Protein AF-A0A919Q9H4-F1 (afdb_monomer_lite)

Structure (mmCIF, N/CA/C/O backbone):
data_AF-A0A919Q9H4-F1
#
_entry.id   AF-A0A919Q9H4-F1
#
loop_
_atom_site.group_PDB
_atom_site.id
_atom_site.type_symbol
_atom_site.label_atom_id
_atom_site.label_alt_id
_atom_site.label_comp_id
_atom_site.label_asym_id
_atom_site.label_entity_id
_atom_site.label_seq_id
_atom_site.pdbx_PDB_ins_code
_atom_site.Cartn_x
_atom_site.Cartn_y
_atom_site.Cartn_z
_atom_site.occupancy
_atom_site.B_iso_or_equiv
_atom_site.auth_seq_id
_atom_site.auth_comp_id
_atom_site.auth_asym_id
_atom_site.auth_atom_id
_atom_site.pdbx_PDB_model_num
ATOM 1 N N . MET A 1 1 ? -2.959 4.832 1.804 1.00 93.56 1 MET A N 1
ATOM 2 C CA . MET A 1 1 ? -2.187 4.067 0.798 1.00 93.56 1 MET A CA 1
ATOM 3 C C . MET A 1 1 ? -0.816 4.704 0.621 1.00 93.56 1 MET A C 1
ATOM 5 O O . MET A 1 1 ? -0.736 5.921 0.730 1.00 93.56 1 MET A O 1
ATOM 9 N N . ALA A 1 2 ? 0.233 3.912 0.394 1.00 96.75 2 ALA A N 1
ATOM 10 C CA . ALA A 1 2 ? 1.580 4.411 0.110 1.00 96.75 2 ALA A CA 1
ATOM 11 C C . ALA A 1 2 ? 2.291 3.531 -0.925 1.00 96.75 2 ALA A C 1
ATOM 13 O O . ALA A 1 2 ? 2.114 2.313 -0.926 1.00 96.75 2 ALA A O 1
ATOM 14 N N . PHE A 1 3 ? 3.119 4.148 -1.767 1.00 96.56 3 PHE A N 1
ATOM 15 C CA . PHE A 1 3 ? 4.056 3.433 -2.627 1.00 96.56 3 PHE A CA 1
ATOM 16 C C . PHE A 1 3 ? 5.290 3.042 -1.817 1.00 96.56 3 PHE A C 1
ATOM 18 O O . PHE A 1 3 ? 5.866 3.874 -1.115 1.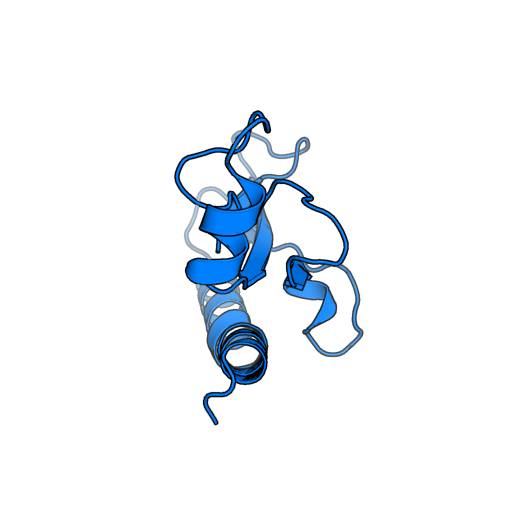00 96.56 3 PHE A O 1
ATOM 25 N N . GLN A 1 4 ? 5.706 1.786 -1.926 1.00 96.69 4 GLN A N 1
ATOM 26 C CA . GLN A 1 4 ? 6.967 1.314 -1.369 1.00 96.69 4 GLN A CA 1
ATOM 27 C C . GLN A 1 4 ? 7.926 1.003 -2.511 1.00 96.69 4 GLN A C 1
ATOM 29 O O . GLN A 1 4 ? 7.671 0.129 -3.336 1.00 96.69 4 GLN A O 1
ATOM 34 N N . LYS A 1 5 ? 9.050 1.719 -2.521 1.00 96.50 5 LYS A N 1
ATOM 35 C CA . LYS A 1 5 ? 10.165 1.472 -3.430 1.00 96.50 5 LYS A CA 1
ATOM 36 C C . LYS A 1 5 ? 10.951 0.237 -2.986 1.00 96.50 5 LYS A C 1
ATOM 38 O O . LYS A 1 5 ? 11.219 0.070 -1.796 1.00 96.50 5 LYS A O 1
ATOM 43 N N . SER A 1 6 ? 11.378 -0.580 -3.942 1.00 96.19 6 SER A N 1
ATOM 44 C CA . SER A 1 6 ? 12.339 -1.658 -3.717 1.00 96.19 6 SER A CA 1
ATOM 45 C C . SER A 1 6 ? 13.719 -1.095 -3.379 1.00 96.19 6 SER A C 1
ATOM 47 O O . SER A 1 6 ? 14.194 -0.158 -4.031 1.00 96.19 6 SER A O 1
ATOM 49 N N . ALA A 1 7 ? 14.408 -1.711 -2.418 1.00 96.50 7 ALA A N 1
ATOM 50 C CA . ALA A 1 7 ? 15.808 -1.402 -2.119 1.00 96.50 7 ALA A CA 1
ATOM 51 C C . ALA A 1 7 ? 16.749 -1.690 -3.307 1.00 96.50 7 ALA A C 1
ATOM 53 O O . ALA A 1 7 ? 17.825 -1.108 -3.379 1.00 96.50 7 ALA A O 1
ATOM 54 N N . TYR A 1 8 ? 16.322 -2.532 -4.254 1.00 95.00 8 TYR A N 1
ATOM 55 C CA . TYR A 1 8 ? 17.083 -2.909 -5.450 1.00 95.00 8 TYR A CA 1
ATOM 56 C C . TYR A 1 8 ? 16.833 -1.995 -6.658 1.00 95.00 8 TYR A C 1
ATOM 58 O O . TYR A 1 8 ? 17.325 -2.264 -7.750 1.00 95.00 8 TYR A O 1
ATOM 66 N N . SER A 1 9 ? 16.064 -0.915 -6.483 1.00 95.56 9 SER A N 1
ATOM 67 C CA . SER A 1 9 ? 15.859 0.067 -7.551 1.00 95.56 9 SER A CA 1
ATOM 68 C C . SER A 1 9 ? 17.169 0.769 -7.908 1.00 95.56 9 SER A C 1
ATOM 70 O O . SER A 1 9 ? 17.964 1.109 -7.030 1.00 95.56 9 SER A O 1
ATOM 72 N N . THR A 1 10 ? 17.358 1.058 -9.190 1.00 95.81 10 THR A N 1
ATOM 73 C CA . THR A 1 10 ? 18.520 1.778 -9.728 1.00 95.81 10 THR A CA 1
ATOM 74 C C . THR A 1 10 ? 18.093 3.112 -10.345 1.00 95.81 10 THR A C 1
ATOM 76 O O . THR A 1 10 ? 16.914 3.458 -10.354 1.00 95.81 10 THR A O 1
ATOM 79 N N . ALA A 1 11 ? 19.049 3.872 -10.889 1.00 93.25 11 ALA A N 1
ATOM 80 C CA . ALA A 1 11 ? 18.746 5.084 -11.654 1.00 93.25 11 ALA A CA 1
ATOM 81 C C . ALA A 1 11 ? 18.000 4.799 -12.974 1.00 93.25 11 ALA A C 1
ATOM 83 O O . ALA A 1 11 ? 17.311 5.679 -13.481 1.00 93.25 11 ALA A O 1
ATOM 84 N N . ALA A 1 12 ? 18.136 3.589 -13.529 1.00 95.38 12 ALA A N 1
ATOM 85 C CA . ALA A 1 12 ? 17.524 3.203 -14.801 1.00 95.38 12 ALA A CA 1
ATOM 86 C C . ALA A 1 12 ? 16.206 2.431 -14.635 1.00 95.38 12 ALA A C 1
ATOM 88 O O . ALA A 1 12 ? 15.434 2.345 -15.587 1.00 95.38 12 ALA A O 1
ATOM 89 N N . LEU A 1 13 ? 15.963 1.862 -13.451 1.00 96.12 13 LEU A N 1
ATOM 90 C CA . LEU A 1 13 ? 14.812 1.009 -13.174 1.00 96.12 13 LEU A CA 1
ATOM 91 C C . LEU A 1 13 ? 14.324 1.210 -11.739 1.00 96.12 13 LEU A C 1
ATOM 93 O O . LEU A 1 13 ? 15.034 0.901 -10.779 1.00 96.12 13 LEU A O 1
ATOM 97 N N . LEU A 1 14 ? 13.095 1.695 -11.599 1.00 96.31 14 LEU A N 1
ATOM 98 C CA . LEU A 1 14 ? 12.387 1.814 -10.335 1.00 96.31 14 LEU A CA 1
ATOM 99 C C . LEU A 1 14 ? 11.429 0.636 -10.183 1.00 96.31 14 LEU A C 1
ATOM 101 O O . LEU A 1 14 ? 10.468 0.546 -10.938 1.00 96.31 14 LEU A O 1
ATOM 105 N N . SER A 1 15 ? 11.643 -0.203 -9.172 1.00 97.50 15 SER A N 1
ATOM 106 C CA . SER A 1 15 ? 10.689 -1.254 -8.814 1.00 97.50 15 SER A CA 1
ATOM 107 C C . SER A 1 15 ? 9.897 -0.835 -7.581 1.00 97.50 15 SER A C 1
ATOM 109 O O . SER A 1 15 ? 10.480 -0.372 -6.590 1.00 97.50 15 SER A O 1
ATOM 111 N N . PHE A 1 16 ? 8.573 -0.958 -7.614 1.00 97.25 16 PHE A N 1
ATOM 112 C CA . PHE A 1 16 ? 7.720 -0.568 -6.495 1.00 97.25 16 PHE A CA 1
ATOM 113 C C . PHE A 1 16 ? 6.477 -1.442 -6.338 1.00 97.25 16 PHE A C 1
ATOM 115 O O . PHE A 1 16 ? 6.037 -2.145 -7.239 1.00 97.25 16 PHE A O 1
ATOM 122 N N . THR A 1 17 ? 5.876 -1.336 -5.161 1.00 97.56 17 THR A N 1
ATOM 123 C CA . THR A 1 17 ? 4.613 -1.973 -4.784 1.00 97.56 17 THR A CA 1
ATOM 124 C C . THR A 1 17 ? 3.728 -0.965 -4.044 1.00 97.56 17 THR A C 1
ATOM 126 O O . THR A 1 17 ? 4.158 0.158 -3.753 1.00 97.56 17 THR A O 1
ATOM 129 N N . ILE A 1 18 ? 2.507 -1.362 -3.684 1.00 97.88 18 ILE A N 1
ATOM 130 C CA . ILE A 1 18 ? 1.581 -0.519 -2.922 1.00 97.88 18 ILE A CA 1
ATOM 131 C C . ILE A 1 18 ? 1.209 -1.183 -1.599 1.00 97.88 18 ILE A C 1
ATOM 133 O O . ILE A 1 18 ? 0.719 -2.313 -1.565 1.00 97.88 18 ILE A O 1
ATOM 137 N N . ASN A 1 19 ? 1.380 -0.423 -0.518 1.00 97.81 19 ASN A N 1
ATOM 138 C CA . ASN A 1 19 ? 0.912 -0.757 0.819 1.00 97.81 19 ASN A CA 1
ATOM 139 C C . ASN A 1 19 ? -0.438 -0.088 1.102 1.00 97.81 19 ASN A C 1
ATOM 141 O O . ASN A 1 19 ? -0.618 1.130 0.943 1.00 97.81 19 ASN A O 1
ATOM 145 N N . LEU A 1 20 ? -1.381 -0.891 1.578 1.00 97.25 20 LEU A N 1
ATOM 146 C CA . LEU A 1 20 ? -2.720 -0.486 1.972 1.00 97.25 20 LEU A CA 1
ATOM 147 C C . LEU A 1 20 ? -2.856 -0.601 3.488 1.00 97.25 20 LEU A C 1
ATOM 149 O O . LEU A 1 20 ? -2.337 -1.527 4.109 1.00 97.25 20 LEU A O 1
ATOM 153 N N . SER A 1 21 ? -3.5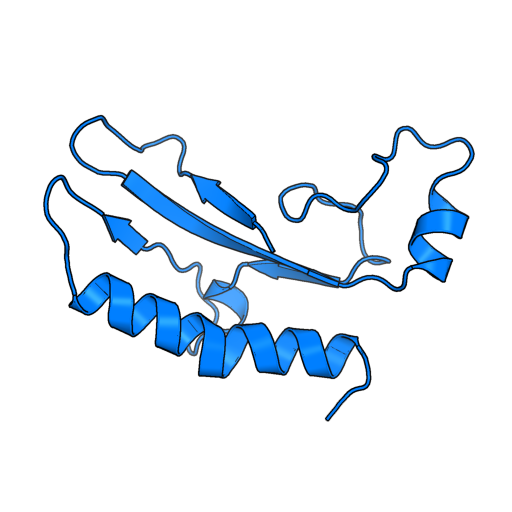57 0.363 4.075 1.00 97.25 21 SER A N 1
ATOM 154 C CA . SER A 1 21 ? -3.851 0.396 5.501 1.00 97.25 21 SER A CA 1
ATOM 155 C C . SER A 1 21 ? -5.219 1.031 5.707 1.00 97.25 21 SER A C 1
ATOM 157 O O . SER A 1 21 ? -5.499 2.079 5.115 1.00 97.25 21 SER A O 1
ATOM 159 N N . VAL A 1 22 ? -6.053 0.377 6.513 1.00 97.06 22 VAL A N 1
ATOM 160 C CA . VAL A 1 22 ? -7.371 0.857 6.928 1.00 97.06 22 VAL A CA 1
ATOM 161 C C . VAL A 1 22 ? -7.495 0.679 8.439 1.00 97.06 22 VAL A C 1
ATOM 163 O O . VAL A 1 22 ? -7.218 -0.386 8.985 1.00 97.06 22 VAL A O 1
ATOM 166 N N . VAL A 1 23 ? -7.886 1.753 9.114 1.00 96.00 23 VAL A N 1
ATOM 167 C CA . VAL A 1 23 ? -8.208 1.792 10.543 1.00 96.00 23 VAL A CA 1
ATOM 168 C C . VAL A 1 23 ? -9.183 2.941 10.768 1.00 96.00 23 VAL A C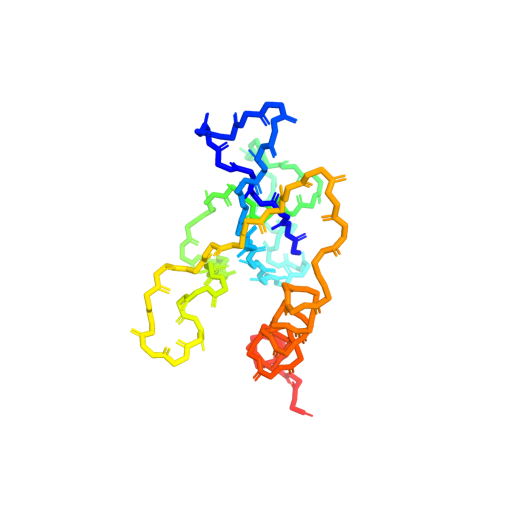 1
ATOM 170 O O . VAL A 1 23 ? -9.103 3.964 10.081 1.00 96.00 23 VAL A O 1
ATOM 173 N N . SER A 1 24 ? -10.127 2.782 11.697 1.00 94.50 24 SER A N 1
ATOM 174 C CA . SER A 1 24 ? -11.040 3.872 12.036 1.00 94.50 24 SER A CA 1
ATOM 175 C C . SER A 1 24 ? -10.281 5.001 12.734 1.00 94.50 24 SER A C 1
ATOM 177 O O . SER A 1 24 ? -9.327 4.776 13.481 1.00 94.50 24 SER A O 1
ATOM 179 N N . LYS A 1 25 ? -10.717 6.243 12.501 1.00 93.50 25 LYS A N 1
ATOM 180 C CA . LYS A 1 25 ? -10.123 7.416 13.156 1.00 93.50 25 LYS A CA 1
ATOM 181 C C . LYS A 1 25 ? -10.191 7.297 14.681 1.00 93.50 25 LYS A C 1
ATOM 183 O O . LYS A 1 25 ? -9.225 7.615 15.359 1.00 93.50 25 LYS A O 1
ATOM 188 N N . GLU A 1 26 ? -11.320 6.822 15.198 1.00 94.25 26 GLU A N 1
ATOM 189 C CA . GLU A 1 26 ? -11.536 6.623 16.630 1.00 94.25 26 GLU A CA 1
ATOM 190 C C . GLU A 1 26 ? -10.541 5.623 17.228 1.00 94.25 26 GLU A C 1
ATOM 192 O O . GLU A 1 26 ? -9.858 5.957 18.193 1.00 94.25 26 GLU A O 1
ATOM 197 N N . LEU A 1 27 ? -10.380 4.444 16.613 1.00 94.44 27 LEU A N 1
ATOM 198 C CA . LEU A 1 27 ? -9.424 3.445 17.091 1.00 94.44 27 LEU A CA 1
ATOM 199 C C . LEU A 1 27 ? -7.984 3.964 17.011 1.00 94.44 27 LEU A C 1
ATOM 201 O O . LEU A 1 27 ? -7.196 3.732 17.924 1.00 94.44 27 LEU A O 1
ATOM 205 N N . TRP A 1 28 ? -7.635 4.695 15.947 1.00 95.44 28 TRP A N 1
ATOM 206 C CA . TRP A 1 28 ? -6.306 5.294 15.817 1.00 95.44 28 TRP A CA 1
ATOM 207 C C . TRP A 1 28 ? -6.001 6.268 16.960 1.00 95.44 28 TRP A C 1
ATOM 209 O O . TRP A 1 28 ? -4.974 6.135 17.626 1.00 95.44 28 TRP A O 1
ATOM 219 N N . GLU A 1 29 ? -6.911 7.205 17.231 1.00 94.94 29 GLU A N 1
ATOM 220 C CA . GLU A 1 29 ? -6.741 8.178 18.314 1.00 94.94 29 GLU A CA 1
ATOM 221 C C . GLU A 1 29 ? -6.826 7.534 19.702 1.00 94.94 29 GLU A C 1
ATOM 223 O O . GLU A 1 29 ? -6.175 8.011 20.622 1.00 94.94 29 GLU A O 1
ATOM 228 N N . GLN A 1 30 ? -7.544 6.421 19.872 1.00 94.50 30 GLN A N 1
ATOM 229 C CA . GLN A 1 30 ? -7.540 5.668 21.129 1.00 94.50 30 GLN A CA 1
ATOM 230 C C . GLN A 1 30 ? -6.176 5.015 21.408 1.00 94.50 30 GLN A C 1
ATOM 232 O O . GLN A 1 30 ? -5.747 4.946 22.558 1.00 94.50 30 GLN A O 1
ATOM 237 N N . GLN A 1 31 ? -5.490 4.522 20.371 1.00 93.50 31 GLN A N 1
ATOM 238 C CA . GLN A 1 31 ? -4.197 3.838 20.513 1.00 93.50 31 GLN A CA 1
ATOM 239 C C . GLN A 1 31 ? -3.002 4.797 20.582 1.00 93.50 31 GLN A C 1
ATOM 241 O O . GLN A 1 31 ? -1.918 4.398 21.008 1.00 93.50 31 GLN A O 1
ATOM 246 N N . ARG A 1 32 ? -3.163 6.043 20.132 1.00 92.38 32 ARG A N 1
ATOM 247 C CA . ARG A 1 32 ? -2.083 7.031 20.019 1.00 92.38 32 ARG A CA 1
ATOM 248 C C . ARG A 1 32 ? -1.532 7.543 21.365 1.00 92.38 32 ARG A C 1
ATOM 250 O O . ARG A 1 32 ? -0.309 7.662 21.459 1.00 92.38 32 ARG A O 1
ATOM 257 N N . PRO A 1 33 ? -2.336 7.823 22.411 1.00 88.88 33 PRO A N 1
ATOM 258 C CA . PRO A 1 33 ? -1.831 8.259 23.709 1.00 88.88 33 PRO A CA 1
ATOM 259 C C . PRO A 1 33 ? -0.822 7.274 24.304 1.00 88.88 33 PRO A C 1
ATOM 261 O O . PRO A 1 33 ? -1.063 6.072 24.368 1.00 88.88 33 PRO A O 1
ATOM 264 N N . GLY A 1 34 ? 0.329 7.785 24.744 1.00 78.62 34 GLY A N 1
ATOM 265 C CA . GLY A 1 34 ? 1.382 6.965 25.354 1.00 78.62 34 GLY A CA 1
ATOM 266 C C . GLY A 1 34 ? 2.148 6.058 24.382 1.00 78.62 34 GLY A C 1
ATOM 267 O O . GLY A 1 34 ? 3.065 5.360 24.813 1.00 78.62 34 GLY A O 1
ATOM 268 N N . ARG A 1 35 ? 1.832 6.079 23.079 1.00 81.38 35 ARG A N 1
ATOM 269 C CA . ARG A 1 35 ? 2.596 5.393 22.030 1.00 81.38 35 ARG A CA 1
ATOM 270 C C . ARG A 1 35 ? 3.286 6.404 21.121 1.00 81.38 35 ARG A C 1
ATOM 272 O O . ARG A 1 35 ? 2.779 7.491 20.867 1.00 81.38 35 ARG A O 1
ATOM 279 N N . TRP A 1 36 ? 4.432 6.018 20.567 1.00 87.75 36 TRP A N 1
ATOM 280 C CA . TRP A 1 36 ? 5.179 6.813 19.586 1.00 87.75 36 TRP A CA 1
ATOM 281 C C . TRP A 1 36 ? 4.556 6.653 18.188 1.00 87.75 36 TRP A C 1
ATOM 283 O O . TRP A 1 36 ? 5.221 6.258 17.233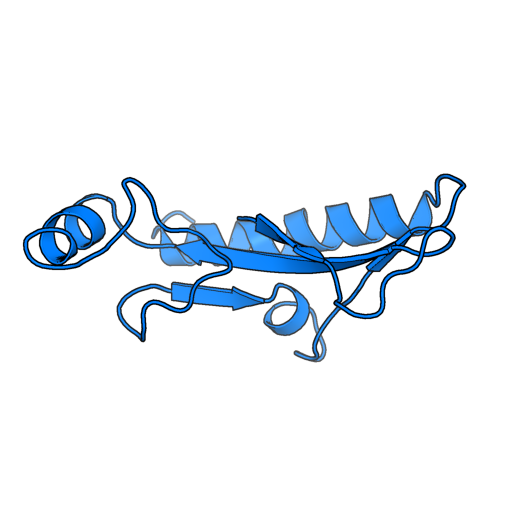 1.00 87.75 36 TRP A O 1
ATOM 293 N N . LEU A 1 37 ? 3.241 6.878 18.086 1.00 93.62 37 LEU A N 1
ATOM 294 C CA . LEU A 1 37 ? 2.495 6.783 16.833 1.00 93.62 37 LEU A CA 1
ATOM 295 C C . LEU A 1 37 ? 2.436 8.148 16.125 1.00 93.62 37 LEU A C 1
ATOM 297 O O . LEU A 1 37 ? 2.290 9.181 16.786 1.00 93.62 37 LEU A O 1
ATOM 301 N N . PRO A 1 38 ? 2.527 8.172 14.782 1.00 94.00 38 PRO A N 1
ATOM 302 C CA . PRO A 1 38 ? 2.388 9.400 14.004 1.00 94.00 38 PRO A CA 1
ATOM 303 C C . PRO A 1 38 ? 0.959 9.961 14.068 1.00 94.00 38 PRO A C 1
ATOM 305 O O . PRO A 1 38 ? 0.016 9.280 14.471 1.00 94.00 38 PRO A O 1
ATOM 308 N N . GLU A 1 39 ? 0.783 11.201 13.604 1.00 93.38 39 GLU A N 1
ATOM 309 C CA . GLU A 1 39 ? -0.535 11.850 13.527 1.00 93.38 39 GLU A CA 1
ATOM 310 C C . GLU A 1 39 ? -1.545 11.034 12.707 1.00 93.38 39 GLU A C 1
ATOM 312 O O . GLU A 1 39 ? -2.722 10.970 13.047 1.00 93.38 39 GLU A O 1
ATOM 317 N N . ARG A 1 40 ? -1.082 10.366 11.646 1.00 92.75 40 ARG A N 1
ATOM 318 C CA . ARG A 1 40 ? -1.890 9.485 10.797 1.00 92.75 40 ARG A CA 1
ATOM 319 C C . ARG A 1 40 ? -1.141 8.182 10.528 1.00 92.75 40 ARG A C 1
ATOM 321 O O . ARG A 1 40 ? 0.087 8.228 10.439 1.00 92.75 40 ARG A O 1
ATOM 328 N N . PRO A 1 41 ? -1.842 7.050 10.332 1.00 93.38 41 PRO A N 1
ATOM 329 C CA . PRO A 1 41 ? -1.194 5.786 10.006 1.00 93.38 41 PRO A CA 1
ATOM 330 C C . PRO A 1 41 ? -0.334 5.911 8.746 1.00 93.38 41 PRO A C 1
ATOM 332 O O . PRO A 1 41 ? -0.801 6.391 7.711 1.00 93.38 41 PRO A O 1
ATOM 335 N N . ALA A 1 42 ? 0.909 5.441 8.818 1.00 95.06 42 ALA A N 1
ATOM 336 C CA . ALA A 1 42 ? 1.789 5.290 7.668 1.00 95.06 42 ALA A CA 1
ATOM 337 C C . ALA A 1 42 ? 1.597 3.879 7.080 1.00 95.06 42 ALA A C 1
ATOM 339 O O . ALA A 1 42 ? 1.960 2.904 7.733 1.00 95.06 42 ALA A O 1
ATOM 340 N N . PRO A 1 43 ? 1.059 3.716 5.856 1.00 95.56 43 PRO A N 1
ATOM 341 C CA . PRO A 1 43 ? 0.720 2.389 5.329 1.00 95.56 43 PRO A CA 1
ATOM 342 C C . PRO A 1 43 ? 1.906 1.426 5.197 1.00 95.56 43 PRO A C 1
ATOM 344 O O . PRO A 1 43 ? 1.702 0.218 5.216 1.00 95.56 43 PRO A O 1
ATOM 347 N N . SER A 1 44 ? 3.129 1.953 5.083 1.00 95.19 44 SER A N 1
ATOM 348 C CA . SER A 1 44 ? 4.367 1.163 5.028 1.00 95.19 44 SER A CA 1
ATOM 349 C C . SER A 1 44 ? 4.909 0.747 6.402 1.00 95.19 44 SER A C 1
ATOM 351 O O . SER A 1 44 ? 5.919 0.054 6.463 1.00 95.19 44 SER A O 1
ATOM 353 N N . THR A 1 45 ? 4.266 1.150 7.499 1.00 94.62 45 THR A N 1
ATOM 354 C CA . THR A 1 45 ? 4.625 0.747 8.864 1.00 94.62 45 THR A CA 1
ATOM 355 C C . THR A 1 45 ? 3.654 -0.316 9.346 1.00 94.62 45 THR A C 1
ATOM 357 O O . THR A 1 45 ? 2.446 -0.109 9.289 1.00 94.62 45 THR A O 1
ATOM 360 N N . PHE A 1 46 ? 4.154 -1.443 9.850 1.00 93.38 46 PHE A N 1
ATOM 361 C CA . PHE A 1 46 ? 3.303 -2.464 10.456 1.00 93.38 46 PHE A CA 1
ATOM 362 C C . PHE A 1 46 ? 2.889 -2.052 11.874 1.00 93.38 46 PHE A C 1
ATOM 364 O O . PHE A 1 46 ? 3.743 -1.821 12.728 1.00 93.38 46 PHE A O 1
ATOM 371 N N . TYR A 1 47 ? 1.583 -1.972 12.123 1.00 93.38 47 TYR A N 1
ATOM 372 C CA . TYR A 1 47 ? 1.015 -1.561 13.410 1.00 93.38 47 TYR A CA 1
ATOM 373 C C . TYR A 1 47 ? 0.458 -2.733 14.227 1.00 93.38 47 TYR A C 1
ATOM 375 O O . TYR A 1 47 ? 0.158 -2.560 15.406 1.00 93.38 47 TYR A O 1
ATOM 383 N N . GLY A 1 48 ? 0.366 -3.932 13.645 1.00 92.38 48 GLY A N 1
ATOM 384 C CA . GLY A 1 48 ? -0.237 -5.108 14.273 1.00 92.38 48 GLY A CA 1
ATOM 385 C C . GLY A 1 48 ? -1.667 -5.365 13.796 1.00 92.38 48 GLY A C 1
ATOM 386 O O . GLY A 1 48 ? -2.181 -4.682 12.917 1.00 92.38 48 GLY A O 1
ATOM 387 N N . GLN A 1 49 ? -2.323 -6.367 14.386 1.00 91.81 49 GLN A N 1
ATOM 388 C CA . GLN A 1 49 ? -3.609 -6.891 13.898 1.00 91.81 49 GLN A CA 1
ATOM 389 C C . GLN A 1 49 ? -4.810 -5.941 14.070 1.00 91.81 49 GLN A C 1
ATOM 391 O O . GLN A 1 49 ? -5.860 -6.186 13.488 1.00 91.81 49 GLN A O 1
ATOM 396 N N . TRP A 1 50 ? -4.673 -4.864 14.848 1.00 93.12 50 TRP A N 1
ATOM 397 C CA . TRP A 1 50 ? -5.732 -3.867 15.068 1.00 93.12 50 TRP A CA 1
ATOM 398 C C . TRP A 1 50 ? -5.828 -2.822 13.941 1.00 93.12 50 TRP A C 1
ATOM 400 O O . TRP A 1 50 ? -6.749 -2.009 13.929 1.00 93.12 50 TRP A O 1
ATOM 410 N N . VAL A 1 51 ? -4.889 -2.848 12.991 1.00 95.94 51 VAL A N 1
ATOM 411 C CA . VAL A 1 51 ? -4.955 -2.106 11.730 1.00 95.94 51 VAL A CA 1
ATOM 412 C C . VAL A 1 51 ? -5.042 -3.131 10.611 1.00 95.94 51 VAL A C 1
ATOM 414 O O . VAL A 1 51 ? -4.196 -4.021 10.510 1.00 95.94 51 VAL A O 1
ATOM 417 N N . TRP A 1 52 ? -6.030 -3.001 9.729 1.00 97.25 52 TRP A N 1
ATOM 418 C CA . TRP A 1 52 ? -6.033 -3.810 8.521 1.00 97.25 52 TRP A CA 1
ATOM 419 C C . TRP A 1 52 ? -4.912 -3.329 7.605 1.00 97.25 52 TRP A C 1
ATOM 421 O O . TRP A 1 52 ? -4.834 -2.143 7.277 1.00 97.25 52 TRP A O 1
ATOM 431 N N . GLN A 1 53 ? -4.024 -4.239 7.204 1.00 96.62 53 GLN A N 1
ATOM 432 C CA . GLN A 1 53 ? -2.885 -3.930 6.344 1.00 96.62 53 GLN A CA 1
ATOM 433 C C . GLN A 1 53 ? -2.667 -5.030 5.320 1.00 96.62 53 GLN A C 1
ATOM 435 O O . GLN A 1 53 ? -2.639 -6.215 5.668 1.00 96.62 53 GLN A O 1
ATOM 440 N N . ARG A 1 54 ? -2.474 -4.639 4.062 1.00 95.88 54 ARG A N 1
ATOM 441 C CA . ARG A 1 54 ? -2.172 -5.554 2.959 1.00 95.88 54 ARG A CA 1
ATOM 442 C C . ARG A 1 54 ? -1.248 -4.892 1.954 1.00 95.88 54 ARG A C 1
ATOM 444 O O . ARG A 1 54 ? -1.361 -3.695 1.691 1.00 95.88 54 ARG A O 1
ATOM 451 N N . ARG A 1 55 ? -0.374 -5.689 1.347 1.00 96.25 55 ARG A N 1
ATOM 452 C CA . ARG A 1 55 ? 0.256 -5.321 0.075 1.00 96.25 55 ARG A CA 1
ATOM 453 C C . ARG A 1 55 ? -0.706 -5.637 -1.050 1.00 96.25 55 ARG A C 1
ATOM 455 O O . ARG A 1 55 ? -1.384 -6.657 -0.993 1.00 96.25 55 ARG A O 1
ATOM 462 N N . ILE A 1 56 ? -0.770 -4.779 -2.063 1.00 96.56 56 ILE A N 1
ATOM 463 C CA . ILE A 1 56 ? -1.754 -4.936 -3.141 1.00 96.56 56 ILE A CA 1
ATOM 464 C C . ILE A 1 56 ? -1.643 -6.288 -3.858 1.00 96.56 56 ILE A C 1
ATOM 466 O O . ILE A 1 56 ? -2.673 -6.862 -4.187 1.00 96.56 56 ILE A O 1
ATOM 470 N N . GLY A 1 57 ? -0.435 -6.847 -4.006 1.00 96.06 57 GLY A N 1
ATOM 471 C CA . GLY A 1 57 ? -0.249 -8.179 -4.596 1.00 96.06 57 GLY A CA 1
ATOM 472 C C . GLY A 1 57 ? -1.026 -9.284 -3.871 1.00 96.06 57 GLY A C 1
ATOM 473 O O . GLY A 1 57 ? -1.602 -10.159 -4.503 1.00 96.06 57 GLY A O 1
ATOM 474 N N . GLN A 1 58 ? -1.191 -9.168 -2.549 1.00 95.69 58 GLN A N 1
ATOM 475 C CA . GLN A 1 58 ? -1.976 -10.118 -1.750 1.00 95.69 58 GLN A CA 1
ATOM 476 C C . GLN A 1 58 ? -3.485 -10.066 -2.051 1.00 95.69 58 GLN A C 1
ATOM 478 O O . GLN A 1 58 ? -4.231 -10.912 -1.564 1.00 95.69 58 GLN A O 1
ATOM 483 N N . LEU A 1 59 ? -3.951 -9.054 -2.789 1.00 95.62 59 LEU A N 1
ATOM 484 C CA . LEU A 1 59 ? -5.350 -8.879 -3.190 1.00 95.62 59 LEU A CA 1
ATOM 485 C C . LEU A 1 59 ? -5.603 -9.248 -4.656 1.00 95.62 59 LEU A C 1
ATOM 487 O O . LEU A 1 59 ? -6.754 -9.455 -5.035 1.00 95.62 59 LEU A O 1
ATOM 491 N N . ILE A 1 60 ? -4.552 -9.283 -5.475 1.00 92.62 60 ILE A N 1
ATOM 492 C CA . ILE A 1 60 ? -4.620 -9.616 -6.901 1.00 92.62 60 ILE A CA 1
ATOM 493 C C . ILE A 1 60 ? -4.700 -11.153 -7.043 1.00 92.62 60 ILE A C 1
ATOM 495 O O . ILE A 1 60 ? -4.151 -11.871 -6.199 1.00 92.62 60 ILE A O 1
ATOM 499 N N . PRO A 1 61 ? -5.388 -11.699 -8.070 1.00 88.31 61 PRO A N 1
ATOM 500 C CA . PRO A 1 61 ? -5.463 -13.137 -8.302 1.00 88.31 61 PRO A CA 1
ATOM 501 C C . PRO A 1 61 ? -4.078 -13.789 -8.321 1.00 88.31 61 PRO A C 1
ATOM 503 O O . PRO A 1 61 ? -3.146 -13.277 -8.930 1.00 88.31 61 PRO A O 1
ATOM 506 N N . GLY A 1 62 ? -3.953 -14.919 -7.626 1.00 83.88 62 GLY A N 1
ATOM 507 C CA . GLY A 1 62 ? -2.670 -15.572 -7.345 1.00 83.88 62 GLY A CA 1
ATOM 508 C C . GLY A 1 62 ? -2.116 -15.249 -5.954 1.00 83.88 62 GLY A C 1
ATOM 509 O O . GLY A 1 62 ? -1.376 -16.060 -5.405 1.00 83.88 62 GLY A O 1
ATOM 510 N N . GLY A 1 63 ? -2.515 -14.124 -5.345 1.00 81.06 63 GLY A N 1
ATOM 511 C CA . GLY A 1 63 ? -2.170 -13.757 -3.963 1.00 81.06 63 GLY A CA 1
ATOM 512 C C . GLY A 1 63 ? -0.672 -13.557 -3.708 1.00 81.06 63 GLY A C 1
ATOM 513 O O . GLY A 1 63 ? -0.244 -13.483 -2.554 1.00 81.06 63 GLY A O 1
ATOM 514 N N . SER A 1 64 ? 0.130 -13.503 -4.770 1.00 83.81 64 SER A N 1
ATOM 515 C CA . SER A 1 64 ? 1.573 -13.326 -4.719 1.00 83.81 64 SER A CA 1
ATOM 516 C C . SER A 1 64 ? 1.942 -11.857 -4.611 1.00 83.81 64 SER A C 1
ATOM 518 O O . SER A 1 64 ? 1.176 -10.958 -4.950 1.00 83.81 64 SER A O 1
ATOM 520 N N . ASP A 1 65 ? 3.157 -11.603 -4.150 1.00 87.38 65 ASP A N 1
ATOM 521 C CA . ASP A 1 65 ? 3.670 -10.250 -4.126 1.00 87.38 65 ASP A CA 1
ATOM 522 C C . ASP A 1 65 ? 3.738 -9.656 -5.544 1.00 87.38 65 ASP A C 1
ATOM 524 O O . ASP A 1 65 ? 4.247 -10.307 -6.454 1.00 87.38 65 ASP A O 1
ATOM 528 N N . HIS A 1 66 ? 3.215 -8.440 -5.730 1.00 94.62 66 HIS A N 1
ATOM 529 C CA . HIS A 1 66 ? 3.162 -7.774 -7.035 1.00 94.62 66 HIS A CA 1
ATOM 530 C C . HIS A 1 66 ? 4.011 -6.511 -7.013 1.00 94.62 66 HIS A C 1
ATOM 532 O O . HIS A 1 66 ? 3.871 -5.657 -6.121 1.00 94.62 66 HIS A O 1
ATOM 538 N N . TRP A 1 67 ? 4.888 -6.422 -8.005 1.00 95.94 67 TRP A N 1
ATOM 539 C CA . TRP A 1 67 ? 5.821 -5.328 -8.207 1.00 95.94 67 TRP A CA 1
ATOM 540 C C . TRP A 1 67 ? 5.678 -4.811 -9.630 1.00 95.94 67 TRP A C 1
ATOM 542 O O . TRP A 1 67 ? 5.612 -5.590 -10.577 1.00 95.94 67 TRP A O 1
ATOM 552 N N . TRP A 1 68 ? 5.649 -3.491 -9.758 1.00 96.44 68 TRP A N 1
ATOM 553 C CA . TRP A 1 68 ? 5.744 -2.814 -11.040 1.00 96.44 68 TRP A CA 1
ATOM 554 C C . TRP A 1 68 ? 7.143 -2.265 -11.213 1.00 96.44 68 TRP A C 1
ATOM 556 O O . TRP A 1 68 ? 7.708 -1.689 -10.280 1.00 96.44 68 TRP A O 1
ATOM 566 N N . ASP A 1 69 ? 7.635 -2.370 -12.437 1.00 96.75 69 ASP A N 1
ATOM 567 C CA . ASP A 1 69 ? 8.911 -1.814 -12.838 1.00 96.75 69 ASP A CA 1
ATOM 568 C C . ASP A 1 69 ? 8.680 -0.647 -13.796 1.00 96.75 69 ASP A C 1
ATOM 570 O O . ASP A 1 69 ? 7.919 -0.742 -14.755 1.00 96.75 69 ASP A O 1
ATOM 574 N N . VAL A 1 70 ? 9.334 0.480 -13.526 1.00 94.88 70 VAL A N 1
ATOM 575 C CA . VAL A 1 70 ? 9.280 1.678 -14.365 1.00 94.88 70 VAL A CA 1
ATOM 576 C C . VAL A 1 70 ? 10.698 2.058 -14.752 1.00 94.88 70 VAL A C 1
ATOM 578 O O . VAL A 1 70 ? 11.543 2.327 -13.896 1.00 94.88 70 VAL A O 1
ATOM 581 N N . GLY A 1 71 ? 10.958 2.052 -16.058 1.00 94.62 71 GLY A N 1
ATOM 582 C CA . GLY A 1 71 ? 12.214 2.517 -16.633 1.00 94.62 71 GLY A CA 1
ATOM 583 C C . GLY A 1 71 ? 12.259 4.038 -16.796 1.00 94.62 71 GLY A C 1
ATOM 584 O O . GLY A 1 71 ? 11.474 4.786 -16.218 1.00 94.62 71 GLY A O 1
ATOM 585 N N . THR A 1 72 ? 13.162 4.518 -17.647 1.00 93.94 72 THR A N 1
ATOM 586 C CA . THR A 1 72 ? 13.308 5.954 -17.956 1.00 93.94 72 THR A CA 1
ATOM 587 C C . THR A 1 72 ? 12.267 6.489 -18.943 1.00 93.94 72 THR A C 1
ATOM 589 O O . THR A 1 72 ? 12.208 7.694 -19.185 1.00 93.94 72 THR A O 1
ATOM 592 N N . THR A 1 73 ? 11.441 5.614 -19.518 1.00 93.31 73 THR A N 1
ATOM 593 C CA . THR A 1 73 ? 10.365 5.972 -20.447 1.00 93.31 73 THR A CA 1
ATOM 594 C C . THR A 1 73 ? 9.023 5.497 -19.906 1.00 93.31 73 THR A C 1
ATOM 596 O O . THR A 1 73 ? 8.949 4.534 -19.143 1.00 93.31 73 THR A O 1
ATOM 599 N N . LEU A 1 74 ? 7.953 6.207 -20.272 1.00 88.38 74 LEU A N 1
ATOM 600 C CA . LEU A 1 74 ? 6.602 5.860 -19.847 1.00 88.38 74 LEU A CA 1
ATOM 601 C C . LEU A 1 74 ? 6.173 4.533 -20.476 1.00 88.38 74 LEU A C 1
ATOM 603 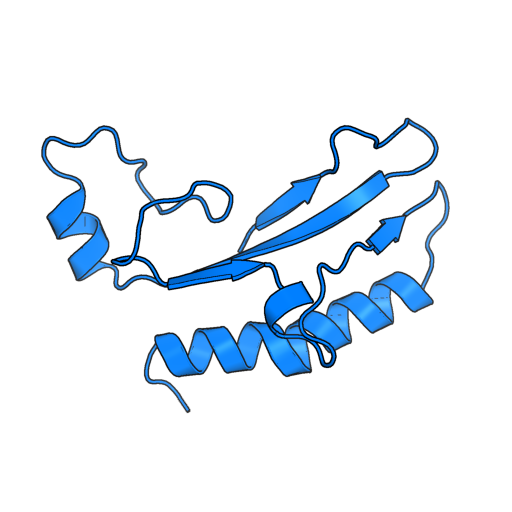O O . LEU A 1 74 ? 5.969 4.463 -21.688 1.00 88.38 74 LEU A O 1
ATOM 607 N N . ASP A 1 75 ? 5.921 3.538 -19.633 1.00 94.69 75 ASP A N 1
ATOM 608 C CA . ASP A 1 75 ? 5.246 2.312 -20.034 1.00 94.69 75 ASP A CA 1
ATOM 609 C C . ASP A 1 75 ? 3.742 2.411 -19.728 1.00 94.69 75 ASP A C 1
ATOM 611 O O . ASP A 1 75 ? 3.302 2.415 -18.575 1.00 94.69 75 ASP A O 1
ATOM 615 N N . ARG A 1 76 ? 2.927 2.511 -20.785 1.00 95.69 76 ARG A N 1
ATOM 616 C CA . ARG A 1 76 ? 1.463 2.588 -20.657 1.00 95.69 76 ARG A CA 1
ATOM 617 C C . ARG A 1 76 ? 0.850 1.284 -20.151 1.00 95.69 76 ARG A C 1
ATOM 619 O O . ARG A 1 76 ? -0.213 1.349 -19.537 1.00 95.69 76 ARG A O 1
ATOM 626 N N . ALA A 1 77 ? 1.491 0.139 -20.385 1.00 95.94 77 ALA A N 1
ATOM 627 C CA . ALA A 1 77 ? 1.011 -1.140 -19.880 1.00 95.94 77 ALA A CA 1
ATOM 628 C C . ALA A 1 77 ? 1.111 -1.177 -18.351 1.00 95.94 77 ALA A C 1
ATOM 630 O O . ALA A 1 77 ? 0.133 -1.511 -17.690 1.00 95.94 77 ALA A O 1
ATOM 631 N N . VAL A 1 78 ? 2.232 -0.705 -17.791 1.00 96.00 78 VAL A N 1
ATOM 632 C CA . VAL A 1 78 ? 2.418 -0.573 -16.335 1.00 96.00 78 VAL A CA 1
ATOM 633 C C . VAL A 1 78 ? 1.379 0.366 -15.723 1.00 96.00 78 VAL A C 1
ATOM 635 O O . VAL A 1 78 ? 0.801 0.053 -14.686 1.00 96.00 78 VAL A O 1
ATOM 638 N N . VAL A 1 79 ? 1.093 1.504 -16.367 1.00 96.00 79 VAL A N 1
ATOM 639 C CA . VAL A 1 79 ? 0.055 2.430 -15.882 1.00 96.00 79 VAL A CA 1
ATOM 640 C C . VAL A 1 79 ? -1.333 1.789 -15.911 1.00 96.00 79 VAL A C 1
ATOM 642 O O . VAL A 1 79 ? -2.084 1.945 -14.949 1.00 96.00 79 VAL A O 1
ATOM 645 N N . SER A 1 80 ? -1.685 1.086 -16.990 1.00 97.44 80 SER A N 1
ATOM 646 C CA . SER A 1 80 ? -2.979 0.402 -17.089 1.00 97.44 80 SER A CA 1
ATOM 647 C C . SER A 1 80 ? -3.114 -0.663 -16.007 1.00 97.44 80 SER A C 1
ATOM 649 O O . SER A 1 80 ? -4.076 -0.628 -15.247 1.00 97.44 80 SER A O 1
ATOM 651 N N . ASP A 1 81 ? -2.112 -1.535 -15.873 1.00 96.38 81 ASP A N 1
ATOM 652 C CA . ASP A 1 81 ? -2.108 -2.621 -14.891 1.00 96.38 81 ASP A CA 1
ATOM 653 C C . ASP A 1 81 ? -2.180 -2.092 -13.451 1.00 96.38 81 ASP A C 1
ATOM 655 O O . ASP A 1 81 ? -2.953 -2.584 -12.632 1.00 96.38 81 ASP A O 1
ATOM 659 N N . LEU A 1 82 ? -1.453 -1.012 -13.148 1.00 96.06 82 LEU A N 1
ATOM 660 C CA . LEU A 1 82 ? -1.551 -0.320 -11.865 1.00 96.06 82 LEU A CA 1
ATOM 661 C C . LEU A 1 82 ? -2.978 0.179 -11.595 1.00 96.06 82 LEU A C 1
ATOM 663 O O . LEU A 1 82 ? -3.516 -0.026 -10.503 1.00 96.06 82 LEU A O 1
ATOM 667 N N . LEU A 1 83 ? -3.588 0.870 -12.562 1.00 97.31 83 LEU A N 1
ATOM 668 C CA . LEU A 1 83 ? -4.934 1.421 -12.408 1.00 97.31 83 LEU A CA 1
ATOM 669 C C . LEU A 1 83 ? -5.985 0.318 -12.269 1.00 97.31 83 LEU A C 1
ATOM 671 O O . LEU A 1 83 ? -6.895 0.467 -11.453 1.00 97.31 83 LEU A O 1
ATOM 675 N N . ASP A 1 84 ? -5.841 -0.782 -13.001 1.00 96.94 84 ASP A N 1
ATOM 676 C CA . ASP A 1 84 ? -6.704 -1.957 -12.885 1.00 96.94 84 ASP A CA 1
ATOM 677 C C . ASP A 1 84 ? -6.522 -2.637 -11.525 1.00 96.94 84 ASP A C 1
ATOM 679 O O . ASP A 1 84 ? -7.506 -2.937 -10.847 1.00 96.94 84 ASP A O 1
ATOM 683 N N . GLY A 1 85 ? -5.277 -2.769 -11.060 1.00 96.31 85 GLY A N 1
ATOM 684 C CA . GLY A 1 85 ? -4.921 -3.215 -9.715 1.00 96.31 85 GLY A CA 1
ATOM 685 C C . GLY A 1 85 ? -5.651 -2.420 -8.627 1.00 96.31 85 GLY A C 1
ATOM 686 O O . GLY A 1 85 ? -6.284 -2.968 -7.717 1.00 96.31 85 GLY A O 1
ATOM 687 N N . LEU A 1 86 ? -5.600 -1.093 -8.744 1.00 97.00 86 LEU A N 1
ATOM 688 C CA . LEU A 1 86 ? -6.238 -0.183 -7.800 1.00 97.00 86 LEU A CA 1
ATOM 689 C C . LEU A 1 86 ? -7.767 -0.259 -7.856 1.00 97.00 86 LEU A C 1
ATOM 691 O O . LEU A 1 86 ? -8.407 -0.397 -6.812 1.00 97.00 86 LEU A O 1
ATOM 695 N N . ARG A 1 87 ? -8.350 -0.169 -9.056 1.00 98.06 87 ARG A N 1
ATOM 696 C CA . ARG A 1 87 ? -9.806 -0.124 -9.270 1.00 98.06 87 ARG A CA 1
ATOM 697 C C . ARG A 1 87 ? -10.492 -1.433 -8.920 1.00 98.06 87 ARG A C 1
ATOM 699 O O . ARG A 1 87 ? -11.532 -1.403 -8.271 1.00 98.06 87 ARG A O 1
ATOM 706 N N . ASN A 1 88 ? -9.907 -2.557 -9.316 1.00 97.56 88 ASN A N 1
ATOM 707 C CA . ASN A 1 88 ? -10.567 -3.854 -9.214 1.00 97.56 88 ASN A CA 1
ATOM 708 C C . ASN A 1 88 ? -10.263 -4.568 -7.891 1.00 97.56 88 ASN A C 1
ATOM 710 O O . ASN A 1 88 ? -11.070 -5.385 -7.451 1.00 97.56 88 ASN A O 1
ATOM 714 N N . TYR A 1 89 ? -9.148 -4.241 -7.221 1.00 96.69 89 TYR A N 1
ATOM 715 C CA . TYR A 1 89 ? -8.724 -4.961 -6.012 1.00 96.69 89 TYR A CA 1
ATOM 716 C C . TYR A 1 89 ? -8.513 -4.055 -4.799 1.00 96.69 89 TYR A C 1
ATOM 718 O O . TYR A 1 89 ? -9.135 -4.287 -3.759 1.00 96.69 89 TYR A O 1
ATOM 726 N N . ALA A 1 90 ? -7.683 -3.009 -4.902 1.00 96.75 90 ALA A N 1
ATOM 727 C CA . ALA A 1 90 ? -7.344 -2.188 -3.735 1.00 96.75 90 ALA A CA 1
ATOM 728 C C . ALA A 1 90 ? -8.546 -1.409 -3.188 1.00 96.75 90 ALA A C 1
ATOM 730 O O . ALA A 1 90 ? -8.849 -1.513 -1.998 1.00 96.75 90 ALA A O 1
ATOM 731 N N . PHE A 1 91 ? -9.241 -0.646 -4.039 1.00 96.88 91 PHE A N 1
ATOM 732 C CA . PHE A 1 91 ? -10.381 0.160 -3.602 1.00 96.88 91 PHE A CA 1
ATOM 733 C C . PHE A 1 91 ? -11.518 -0.704 -3.045 1.00 96.88 91 PHE A C 1
ATOM 735 O O . PHE A 1 91 ? -11.924 -0.440 -1.912 1.00 96.88 91 PHE A O 1
ATOM 742 N N . PRO A 1 92 ? -11.985 -1.771 -3.727 1.00 97.25 92 PRO A N 1
ATOM 743 C CA . PRO A 1 92 ? -13.021 -2.636 -3.170 1.00 97.25 92 PRO A CA 1
ATOM 744 C C . PRO A 1 92 ? -12.619 -3.265 -1.833 1.00 97.25 92 PRO A C 1
ATOM 746 O O . PRO A 1 92 ? -13.444 -3.347 -0.927 1.00 97.25 92 PRO A O 1
ATOM 749 N N . ALA A 1 93 ? -11.357 -3.678 -1.671 1.00 96.44 93 ALA A N 1
ATOM 750 C CA . ALA A 1 93 ? -10.879 -4.213 -0.398 1.00 96.44 93 ALA A CA 1
ATOM 751 C C . ALA A 1 93 ? -10.924 -3.164 0.716 1.00 96.44 93 ALA A C 1
ATOM 753 O O . ALA A 1 93 ? -11.483 -3.432 1.772 1.00 96.44 93 ALA A O 1
ATOM 754 N N . MET A 1 94 ? -10.410 -1.958 0.469 1.00 96.31 94 MET A N 1
ATOM 755 C CA . MET A 1 94 ? -10.446 -0.885 1.464 1.00 96.31 94 MET A CA 1
ATOM 756 C C . MET A 1 94 ? -11.876 -0.478 1.839 1.00 96.31 94 MET A C 1
ATOM 758 O O . MET A 1 94 ? -12.143 -0.177 2.998 1.00 96.31 94 MET A O 1
ATOM 762 N N . MET A 1 95 ? -12.793 -0.473 0.871 1.00 96.19 95 MET A N 1
ATOM 763 C CA . MET A 1 95 ? -14.197 -0.122 1.088 1.00 96.19 95 MET A CA 1
ATOM 764 C C . MET A 1 95 ? -14.919 -1.148 1.970 1.00 96.19 95 MET A C 1
ATOM 766 O O . MET A 1 95 ? -15.607 -0.750 2.914 1.00 96.19 95 MET A O 1
ATOM 770 N N . ARG A 1 96 ? -14.658 -2.448 1.767 1.00 95.62 96 ARG A N 1
ATOM 771 C CA . ARG A 1 96 ? -15.150 -3.513 2.659 1.00 95.62 96 ARG A CA 1
ATOM 772 C C . ARG A 1 96 ? -14.691 -3.317 4.102 1.00 95.62 96 ARG A C 1
ATOM 774 O O . ARG A 1 96 ? -15.506 -3.412 5.012 1.00 95.62 96 ARG A O 1
ATOM 781 N N . GLU A 1 97 ? -13.421 -2.976 4.312 1.00 94.44 97 GLU A N 1
ATOM 782 C CA . GLU A 1 97 ? -12.877 -2.720 5.657 1.00 94.44 97 GLU A CA 1
ATOM 783 C C . GLU A 1 97 ? -13.449 -1.448 6.304 1.00 94.44 97 GLU A C 1
ATOM 785 O O . GLU A 1 97 ? -13.522 -1.340 7.525 1.00 94.44 97 GLU A O 1
ATOM 790 N N . LEU A 1 98 ? -13.895 -0.479 5.498 1.00 90.62 98 LEU A N 1
ATOM 791 C CA . LEU A 1 98 ? -14.616 0.705 5.975 1.00 90.62 98 LEU A CA 1
ATOM 792 C C . LEU A 1 98 ? -16.111 0.444 6.232 1.00 90.62 98 LEU A C 1
ATOM 794 O O . LEU A 1 98 ? -16.811 1.366 6.656 1.00 90.62 98 LEU A O 1
ATOM 798 N N . GLY A 1 99 ? -16.616 -0.763 5.955 1.00 86.94 99 GLY A N 1
ATOM 799 C CA . GLY A 1 99 ? -18.040 -1.095 6.050 1.00 86.94 99 GLY A CA 1
ATOM 800 C C . GLY A 1 99 ? -18.906 -0.383 5.005 1.00 86.94 99 GLY A C 1
ATOM 801 O O . GLY A 1 99 ? -20.094 -0.168 5.235 1.00 86.94 99 GLY A O 1
ATOM 802 N N . ARG A 1 100 ? -18.318 0.032 3.877 1.00 70.44 100 ARG A N 1
ATOM 803 C CA . ARG A 1 100 ? -19.008 0.722 2.782 1.00 70.44 100 ARG A CA 1
ATOM 804 C C . ARG A 1 100 ? -19.019 -0.204 1.566 1.00 70.44 100 ARG A C 1
ATOM 806 O O . ARG A 1 100 ? -17.961 -0.435 0.990 1.00 70.44 100 ARG A O 1
ATOM 813 N N . ASN A 1 101 ? -20.185 -0.740 1.209 1.00 50.25 101 ASN A N 1
ATOM 814 C CA . ASN A 1 101 ? -20.386 -1.478 -0.045 1.00 50.25 101 ASN A CA 1
ATOM 815 C C . ASN A 1 101 ? -20.853 -0.531 -1.146 1.00 50.25 101 ASN A C 1
ATOM 817 O O . ASN A 1 101 ? -21.760 0.281 -0.854 1.00 50.25 101 ASN A O 1
#

Secondary structure (DSSP, 8-state):
-EEEE-TT--SS-EEEEEEEEE--HHHHHHH-TTS---SS--TTS---TTSEEEEGGGGSTT-----EEE-SS--HHHHHHHHHHIIIIIHHHHHHHTT--

Organism: NCBI:txid1070424

Sequence (101 aa):
MAFQKSAYSTAALLSFTINLSVVSKELWEQQRPGRWLPERPAPSTFYGQWVWQRRIGQLIPGGSDHWWDVGTTLDRAVVSDLLDGLRNYAFPAMMRELGRN

Radius of gyration: 15.43 Å; 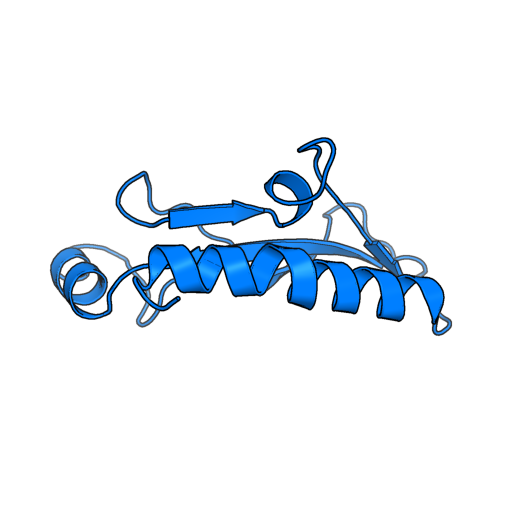chains: 1; bounding box: 39×27×46 Å

Foldseek 3Di:
DDKDWDPPADPFKTKIWDKDKDADPVVLVVPPPPDPDDPDDDRPDDPPDRIDIDILCCFDPVNDHDMAMDGPDDDVVSVVVVVCSCVVTVVVVNCVVVVHD

InterPro domains:
  IPR025412 Protein of unknown function DUF4304 [PF14137] (2-92)

pLDDT: mean 93.66, std 6.18, range [50.25, 98.06]